Protein AF-A0A069CZQ0-F1 (afdb_monomer)

Solvent-accessible surface area (backbone atoms only — not comparable to full-atom values): 5223 Å² total; per-residue (Å²): 132,84,66,72,31,42,65,71,56,41,65,75,40,43,70,57,51,57,50,46,18,65,71,68,75,42,73,39,40,33,47,54,96,52,70,91,68,44,46,76,50,62,31,70,69,62,49,52,52,49,52,51,50,50,51,33,58,74,70,48,52,45,57,54,52,51,50,52,62,73,61,60,84,59,88,74,57,78,90,75,57,66,77,91,77,117

Structure (mmCIF, N/CA/C/O backbone):
data_AF-A0A069CZQ0-F1
#
_entry.id   AF-A0A069CZQ0-F1
#
loop_
_atom_site.group_PDB
_atom_site.id
_atom_site.type_symbol
_atom_site.label_atom_id
_atom_site.label_alt_id
_atom_site.label_comp_id
_atom_site.label_asym_id
_atom_site.label_entity_id
_atom_site.label_seq_id
_atom_site.pdbx_PDB_ins_code
_atom_site.Cartn_x
_atom_site.Cartn_y
_atom_site.Cartn_z
_atom_site.occupancy
_atom_site.B_iso_or_equiv
_atom_site.auth_seq_id
_atom_site.auth_comp_id
_atom_site.auth_asym_id
_atom_site.auth_atom_id
_atom_site.pdbx_PDB_model_num
ATOM 1 N N . MET A 1 1 ? -15.399 1.156 -5.466 1.00 43.03 1 MET A N 1
ATOM 2 C CA . MET A 1 1 ? -15.290 1.815 -4.147 1.00 43.03 1 MET A CA 1
ATOM 3 C C . MET A 1 1 ? -14.121 1.174 -3.419 1.00 43.03 1 MET A C 1
ATOM 5 O O . MET A 1 1 ? -14.111 -0.048 -3.332 1.00 43.03 1 MET A O 1
ATOM 9 N N . GLN A 1 2 ? -13.108 1.945 -3.012 1.00 55.75 2 GLN A N 1
ATOM 10 C CA . GLN A 1 2 ? -12.013 1.432 -2.175 1.00 55.75 2 GLN A CA 1
ATOM 11 C C . GLN A 1 2 ? -12.594 1.020 -0.814 1.00 55.75 2 GLN A C 1
ATOM 13 O O . GLN A 1 2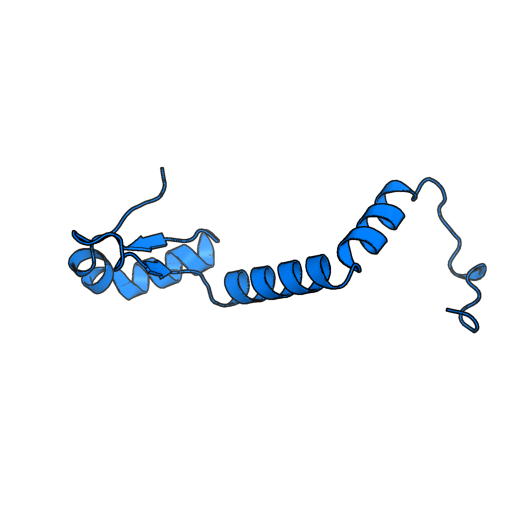 ? -13.405 1.756 -0.254 1.00 55.75 2 GLN A O 1
ATOM 18 N N . GLN A 1 3 ? -12.243 -0.167 -0.312 1.00 66.12 3 GLN A N 1
ATOM 19 C CA . GLN A 1 3 ? -12.640 -0.578 1.036 1.00 66.12 3 GLN A CA 1
ATOM 20 C C . GLN A 1 3 ? -11.792 0.192 2.050 1.00 66.12 3 GLN A C 1
ATOM 22 O O . GLN A 1 3 ? -10.576 0.015 2.102 1.00 66.12 3 GLN A O 1
ATOM 27 N N . ALA A 1 4 ? -12.442 1.048 2.836 1.00 76.00 4 ALA A N 1
ATOM 28 C CA . ALA A 1 4 ? -11.825 1.731 3.961 1.00 76.00 4 ALA A CA 1
ATOM 29 C C . ALA A 1 4 ? -12.042 0.917 5.243 1.00 76.00 4 ALA A C 1
ATOM 31 O O . ALA A 1 4 ? -13.178 0.586 5.597 1.00 76.00 4 ALA A O 1
ATOM 32 N N . PHE A 1 5 ? -10.957 0.589 5.940 1.00 90.88 5 PHE A N 1
ATOM 33 C CA . PHE A 1 5 ? -10.985 -0.142 7.205 1.00 90.88 5 PHE A CA 1
ATOM 34 C C . PHE A 1 5 ? -10.713 0.800 8.372 1.00 90.88 5 PHE A C 1
ATOM 36 O O . PHE A 1 5 ? -9.839 1.649 8.293 1.00 90.88 5 PHE A O 1
ATOM 43 N N . THR A 1 6 ? -11.379 0.610 9.509 1.00 94.88 6 THR A N 1
ATOM 44 C CA . THR A 1 6 ? -10.887 1.199 10.767 1.00 94.88 6 THR A CA 1
ATOM 45 C C . THR A 1 6 ? -9.698 0.383 11.290 1.00 94.88 6 THR A C 1
ATOM 47 O O . THR A 1 6 ? -9.624 -0.814 10.994 1.00 94.88 6 THR A O 1
ATOM 50 N N . PRO A 1 7 ? -8.808 0.930 12.141 1.00 95.06 7 PRO A N 1
ATOM 51 C CA . PRO A 1 7 ? -7.682 0.170 12.697 1.00 95.06 7 PRO A CA 1
ATOM 52 C C . PRO A 1 7 ? -8.115 -1.101 13.430 1.00 95.06 7 PRO A C 1
ATOM 54 O O . PRO A 1 7 ? -7.463 -2.140 13.346 1.00 95.06 7 PRO A O 1
ATOM 57 N N . SER A 1 8 ? -9.254 -1.041 14.127 1.00 94.94 8 SER A N 1
ATOM 58 C CA . SER A 1 8 ? -9.798 -2.194 14.849 1.00 94.94 8 SER A CA 1
ATOM 59 C C . SER A 1 8 ? -10.235 -3.309 13.900 1.00 94.94 8 SER A C 1
ATOM 61 O O . SER A 1 8 ? -9.927 -4.474 14.152 1.00 94.94 8 SER A O 1
ATOM 63 N N . ASN A 1 9 ? -10.906 -2.953 12.800 1.00 94.38 9 ASN A N 1
ATOM 64 C CA . ASN A 1 9 ? -11.324 -3.906 11.775 1.00 94.38 9 ASN A CA 1
ATOM 65 C C . ASN A 1 9 ? -10.105 -4.463 11.016 1.00 94.38 9 ASN A C 1
ATOM 67 O O . ASN A 1 9 ? -9.972 -5.677 10.865 1.00 94.38 9 ASN A O 1
ATOM 71 N N . ALA A 1 10 ? -9.160 -3.596 10.643 1.00 95.06 10 ALA A N 1
ATOM 72 C CA . ALA A 1 10 ? -7.928 -3.996 9.973 1.00 95.06 10 ALA A CA 1
ATOM 73 C C . ALA A 1 10 ? -7.112 -4.990 10.807 1.00 95.06 10 ALA A C 1
ATOM 75 O O . ALA A 1 10 ? -6.655 -6.004 10.290 1.00 95.06 10 ALA A O 1
ATOM 76 N N . ARG A 1 11 ? -6.993 -4.759 12.121 1.00 95.94 11 ARG A N 1
ATOM 77 C CA . ARG A 1 11 ? -6.324 -5.688 13.041 1.00 95.94 11 ARG A CA 1
ATOM 78 C C . ARG A 1 11 ? -7.002 -7.059 13.072 1.00 95.94 11 ARG A C 1
ATOM 80 O O . ARG A 1 11 ? -6.313 -8.073 13.086 1.00 95.94 11 ARG A O 1
ATOM 87 N N . GLN A 1 12 ? -8.336 -7.098 13.099 1.00 97.06 12 GLN A N 1
ATOM 88 C CA . GLN A 1 12 ? -9.088 -8.355 13.131 1.00 97.06 12 GLN A CA 1
ATOM 89 C C . GLN A 1 12 ? -8.941 -9.152 11.827 1.00 97.06 12 GLN A C 1
ATOM 91 O O . GLN A 1 12 ? -8.914 -10.379 11.864 1.00 97.06 12 GLN A O 1
ATOM 96 N N . ASN A 1 13 ? -8.799 -8.459 10.696 1.00 95.50 13 ASN A N 1
ATOM 97 C CA . ASN A 1 13 ? -8.759 -9.052 9.359 1.00 95.50 13 ASN A CA 1
ATOM 98 C C . ASN A 1 13 ? -7.374 -8.973 8.695 1.00 95.50 13 ASN A C 1
ATOM 100 O O . ASN A 1 13 ? -7.266 -9.100 7.478 1.00 95.50 13 ASN A O 1
ATOM 104 N N . PHE A 1 14 ? -6.303 -8.786 9.473 1.00 96.19 14 PHE A N 1
ATOM 105 C CA . PHE A 1 14 ? -4.991 -8.405 8.939 1.00 96.19 14 PHE A CA 1
ATOM 106 C C . PHE A 1 14 ? -4.448 -9.383 7.887 1.00 96.19 14 PHE A C 1
ATOM 108 O O . PHE A 1 14 ? -4.006 -8.969 6.820 1.00 96.19 14 PHE A O 1
ATOM 115 N N . PHE A 1 15 ? -4.544 -10.693 8.130 1.00 96.75 15 PHE A N 1
ATOM 116 C CA . PHE A 1 15 ? -4.079 -11.697 7.165 1.00 96.75 15 PHE A CA 1
ATOM 117 C C . PHE A 1 15 ? -4.924 -11.755 5.887 1.00 96.75 15 PHE A C 1
ATOM 119 O O . PHE A 1 15 ? -4.380 -12.024 4.818 1.00 96.75 15 PHE A O 1
ATOM 126 N N . ALA A 1 16 ? -6.230 -11.490 5.980 1.00 95.31 16 ALA A N 1
ATOM 127 C CA . ALA A 1 16 ? -7.087 -11.396 4.802 1.00 95.31 16 ALA A CA 1
ATOM 128 C C . ALA A 1 16 ? -6.697 -10.173 3.966 1.00 95.31 16 ALA A C 1
ATOM 130 O O . ALA A 1 16 ? -6.456 -10.317 2.777 1.00 95.31 16 ALA A O 1
ATOM 131 N N . ILE A 1 17 ? -6.489 -9.022 4.613 1.00 95.06 17 ILE A N 1
ATOM 132 C CA . ILE A 1 17 ? -6.002 -7.795 3.968 1.00 95.06 17 ILE A CA 1
ATOM 133 C 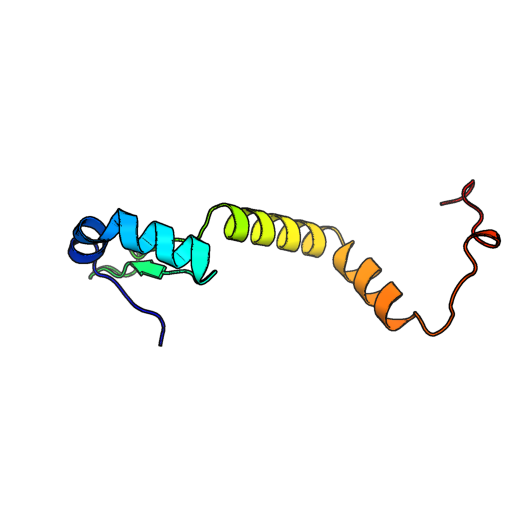C . ILE A 1 17 ? -4.688 -8.054 3.220 1.00 95.06 17 ILE A C 1
ATOM 135 O O . ILE A 1 17 ? -4.580 -7.688 2.057 1.00 95.06 17 ILE A O 1
ATOM 139 N N . LEU A 1 18 ? -3.706 -8.723 3.838 1.00 95.38 18 LEU A N 1
ATOM 140 C CA . LEU A 1 18 ? -2.435 -9.043 3.168 1.00 95.38 18 LEU A CA 1
ATOM 141 C C . LEU A 1 18 ? -2.609 -9.954 1.945 1.00 95.38 18 LEU A C 1
ATOM 143 O O . LEU A 1 18 ? -1.899 -9.802 0.952 1.00 95.38 18 LEU A O 1
ATOM 147 N N . ARG A 1 19 ? -3.528 -10.921 2.015 1.00 95.62 19 ARG A N 1
ATOM 148 C CA . ARG A 1 19 ? -3.832 -11.799 0.881 1.00 95.62 19 ARG A CA 1
ATOM 149 C C . ARG A 1 19 ? -4.532 -11.027 -0.234 1.00 95.62 19 ARG A C 1
ATOM 151 O O . ARG A 1 19 ? -4.191 -11.205 -1.399 1.00 95.62 19 ARG A O 1
ATOM 158 N N . ASP A 1 20 ? -5.486 -10.181 0.122 1.00 94.44 20 ASP A N 1
ATOM 159 C CA . ASP A 1 20 ? -6.287 -9.422 -0.829 1.00 94.44 20 ASP A CA 1
ATOM 160 C C . ASP A 1 20 ? -5.413 -8.379 -1.546 1.00 94.44 20 ASP A C 1
ATOM 162 O O . ASP A 1 20 ? -5.464 -8.293 -2.768 1.00 94.44 20 ASP A O 1
ATOM 166 N N . THR A 1 21 ? -4.503 -7.681 -0.848 1.00 94.44 21 THR A N 1
ATOM 167 C CA . THR A 1 21 ? -3.539 -6.785 -1.521 1.00 94.44 21 THR A CA 1
ATOM 168 C C . THR A 1 21 ? -2.601 -7.539 -2.460 1.00 94.44 21 THR A C 1
ATOM 170 O O . THR A 1 21 ? -2.267 -7.024 -3.520 1.00 94.44 21 THR A O 1
ATOM 173 N N . ALA A 1 22 ? -2.195 -8.763 -2.109 1.00 94.50 22 ALA A N 1
ATOM 174 C CA . ALA A 1 22 ? -1.317 -9.588 -2.938 1.00 94.50 22 ALA A CA 1
ATOM 175 C C . ALA A 1 22 ? -1.996 -10.200 -4.175 1.00 94.50 22 ALA A C 1
ATOM 177 O O . ALA A 1 22 ? -1.297 -10.582 -5.108 1.00 94.50 22 ALA A O 1
ATOM 178 N N . THR A 1 23 ? -3.320 -10.364 -4.156 1.00 95.31 23 THR A N 1
ATOM 179 C CA . THR A 1 23 ? -4.077 -11.050 -5.220 1.00 95.31 23 THR A CA 1
ATOM 180 C C . THR A 1 23 ? -4.826 -10.076 -6.114 1.00 95.31 23 THR A C 1
ATOM 182 O O . THR A 1 23 ? -4.831 -10.235 -7.330 1.00 95.31 23 THR A O 1
ATOM 185 N N . GLU A 1 24 ? -5.417 -9.040 -5.525 1.00 94.69 24 GLU A N 1
ATOM 186 C CA . GLU A 1 24 ? -6.166 -8.019 -6.253 1.00 94.69 24 GLU A CA 1
ATOM 187 C C . GLU A 1 24 ? -5.269 -6.890 -6.775 1.00 94.69 24 GLU A C 1
ATOM 189 O O . GLU A 1 24 ? -5.748 -6.065 -7.554 1.00 94.69 24 GLU A O 1
ATOM 194 N N . HIS A 1 25 ? -4.002 -6.828 -6.337 1.00 93.12 25 HIS A N 1
ATOM 195 C CA . HIS A 1 25 ? -3.048 -5.754 -6.650 1.00 93.12 25 HIS A CA 1
ATOM 196 C C . HIS A 1 25 ? -3.633 -4.358 -6.390 1.00 93.12 25 HIS A C 1
ATOM 198 O O . HIS A 1 25 ? -3.498 -3.421 -7.180 1.00 93.12 25 HIS A O 1
ATOM 204 N N . ARG A 1 26 ? -4.375 -4.231 -5.282 1.00 91.25 26 ARG A N 1
ATOM 205 C CA . ARG A 1 26 ? -5.064 -2.998 -4.892 1.00 91.25 26 ARG A CA 1
ATOM 206 C C . ARG A 1 26 ? -4.651 -2.572 -3.488 1.00 91.25 26 ARG A C 1
ATOM 208 O O . ARG A 1 26 ? -4.727 -3.390 -2.570 1.00 91.25 26 ARG A O 1
ATOM 215 N N . PRO A 1 27 ? -4.289 -1.292 -3.294 1.00 94.19 27 PRO A N 1
ATOM 216 C CA . PRO A 1 27 ? -4.063 -0.739 -1.968 1.00 94.19 27 PRO A CA 1
ATOM 217 C C . PRO A 1 27 ? -5.333 -0.786 -1.117 1.00 94.19 27 PRO A C 1
ATOM 219 O O . PRO A 1 27 ? -6.438 -0.553 -1.617 1.00 94.19 27 PRO A O 1
ATOM 222 N N . ILE A 1 28 ? -5.161 -1.011 0.183 1.00 94.75 28 ILE A N 1
ATOM 223 C CA . ILE A 1 28 ? -6.228 -0.903 1.181 1.00 94.75 28 ILE A CA 1
ATOM 224 C C . ILE A 1 28 ? -5.929 0.285 2.093 1.00 94.75 28 ILE A C 1
ATOM 226 O O . ILE A 1 28 ? -4.802 0.438 2.562 1.00 94.75 28 ILE A O 1
ATOM 230 N N . ILE A 1 29 ? -6.942 1.113 2.354 1.00 95.56 29 ILE A N 1
ATOM 231 C CA . ILE A 1 29 ? -6.817 2.307 3.196 1.00 95.56 29 ILE A CA 1
ATOM 232 C C . ILE A 1 29 ? -7.364 1.993 4.588 1.00 95.56 29 ILE A C 1
ATOM 234 O O . ILE A 1 29 ? -8.500 1.539 4.742 1.00 95.56 29 ILE A O 1
ATOM 238 N N . ILE A 1 30 ? -6.552 2.251 5.607 1.00 95.69 30 ILE A N 1
ATOM 239 C CA . ILE A 1 30 ? -6.951 2.249 7.008 1.00 95.69 30 ILE A CA 1
ATOM 240 C C . ILE A 1 30 ? -7.225 3.693 7.408 1.00 95.69 30 ILE A C 1
ATOM 242 O O . ILE A 1 30 ? -6.302 4.498 7.432 1.00 95.69 30 ILE A O 1
ATOM 246 N N . GLN A 1 31 ? -8.476 3.992 7.740 1.00 95.88 31 GLN A N 1
ATOM 247 C CA . GLN A 1 31 ? -8.931 5.326 8.111 1.00 95.88 31 GLN A CA 1
ATOM 248 C C . GLN A 1 31 ? -9.198 5.447 9.605 1.00 95.88 31 GLN A C 1
ATOM 250 O O . GLN A 1 31 ? -9.782 4.552 10.230 1.00 95.88 31 GLN A O 1
ATOM 255 N N . GLN A 1 32 ? -8.810 6.579 10.177 1.00 93.06 32 GLN A N 1
ATOM 256 C CA . GLN A 1 32 ? -9.006 6.900 11.583 1.00 93.06 32 GLN A CA 1
ATOM 257 C C . GLN A 1 32 ? -9.889 8.137 11.762 1.00 93.06 32 GLN A C 1
ATOM 259 O O . GLN A 1 32 ? -10.409 8.714 10.815 1.00 93.06 32 GLN A O 1
ATOM 264 N N . LYS A 1 33 ? -10.117 8.522 13.024 1.00 92.44 33 LYS A N 1
ATOM 265 C CA . LYS A 1 33 ? -10.774 9.802 13.332 1.00 92.44 33 LYS A CA 1
ATOM 266 C C . LYS A 1 33 ? -9.873 10.995 13.014 1.00 92.44 33 LYS A C 1
ATOM 268 O O . LYS A 1 33 ? -10.388 12.052 12.677 1.00 92.44 33 LYS A O 1
ATOM 273 N N . ASP A 1 34 ? -8.568 10.820 13.200 1.00 94.25 34 ASP A N 1
ATOM 274 C CA . ASP A 1 34 ? -7.543 11.780 12.808 1.00 94.25 34 ASP A CA 1
ATOM 275 C C . ASP A 1 34 ? -6.971 11.327 11.465 1.00 94.25 34 ASP A C 1
ATOM 277 O O . ASP A 1 34 ? -6.302 10.297 11.400 1.00 94.25 34 ASP A O 1
ATOM 281 N N . GLU A 1 35 ? -7.264 12.080 10.409 1.00 92.50 35 GLU A N 1
ATOM 282 C CA . GLU A 1 35 ? -6.836 11.785 9.036 1.00 92.50 35 GLU A CA 1
ATOM 283 C C . GLU A 1 35 ? -5.308 11.738 8.881 1.00 92.50 35 G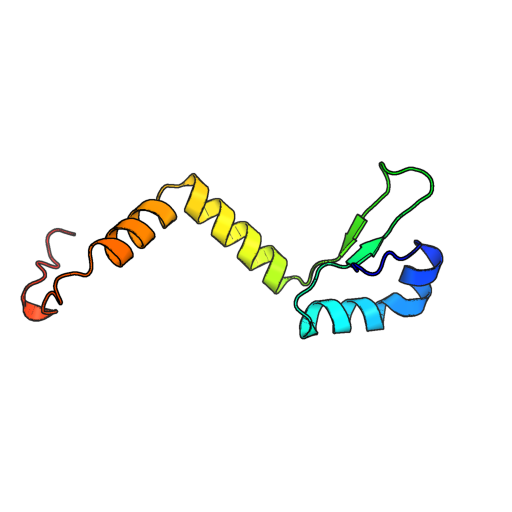LU A C 1
ATOM 285 O O . GLU A 1 35 ? -4.796 11.056 7.998 1.00 92.50 35 GLU A O 1
ATOM 290 N N . ASN A 1 36 ? -4.553 12.386 9.779 1.00 95.00 36 ASN A N 1
ATOM 291 C CA . ASN A 1 36 ? -3.088 12.323 9.773 1.00 95.00 36 ASN A CA 1
ATOM 292 C C . ASN A 1 36 ? -2.551 10.947 10.197 1.00 95.00 36 ASN A C 1
ATOM 294 O O . ASN A 1 36 ? -1.357 10.679 10.060 1.00 95.00 36 ASN A O 1
ATOM 298 N N . LEU A 1 37 ? -3.416 10.092 10.747 1.00 94.31 37 LEU A N 1
ATOM 299 C CA . LEU A 1 37 ? -3.106 8.724 11.156 1.00 94.31 37 LEU A CA 1
ATOM 300 C C . LEU A 1 37 ? -3.677 7.681 10.186 1.00 94.31 37 LEU A C 1
ATOM 302 O O . LEU A 1 37 ? -3.640 6.479 10.487 1.00 94.31 37 LEU A O 1
ATOM 306 N N . ASP A 1 38 ? -4.212 8.119 9.046 1.00 95.38 38 ASP A N 1
ATOM 307 C CA . ASP A 1 38 ? -4.595 7.220 7.970 1.00 95.38 38 ASP A CA 1
ATOM 308 C C . ASP A 1 38 ? -3.349 6.522 7.413 1.00 95.38 38 ASP A C 1
ATOM 310 O O . ASP A 1 38 ? -2.257 7.085 7.325 1.00 95.38 38 ASP A O 1
ATOM 314 N N . ALA A 1 39 ? -3.507 5.256 7.045 1.00 95.06 39 ALA A N 1
ATOM 315 C CA . ALA A 1 39 ? -2.420 4.443 6.525 1.00 95.06 39 ALA A CA 1
ATOM 316 C C . ALA A 1 39 ? -2.871 3.675 5.288 1.00 95.06 39 ALA A C 1
ATOM 318 O O . ALA A 1 39 ? -4.035 3.299 5.158 1.00 95.06 39 ALA A O 1
ATOM 319 N N . VAL A 1 40 ? -1.929 3.387 4.395 1.00 95.75 40 VAL A N 1
ATOM 320 C CA . VAL A 1 40 ? -2.173 2.558 3.214 1.00 95.75 40 VAL A CA 1
ATOM 321 C C . VAL A 1 40 ? -1.359 1.280 3.337 1.00 95.75 40 VAL A C 1
ATOM 323 O O . VAL A 1 40 ? -0.163 1.319 3.617 1.00 95.75 40 VAL A O 1
ATOM 326 N N . ILE A 1 41 ? -2.008 0.138 3.124 1.00 95.62 41 ILE A N 1
ATOM 327 C CA . ILE A 1 41 ? -1.341 -1.157 3.002 1.00 95.62 41 ILE A CA 1
ATOM 328 C C . ILE A 1 41 ? -1.275 -1.509 1.522 1.00 95.62 41 ILE A C 1
ATOM 330 O O . ILE A 1 41 ? -2.299 -1.574 0.841 1.00 95.62 41 ILE A O 1
ATOM 334 N N . ILE A 1 42 ? -0.060 -1.761 1.046 1.00 96.38 42 ILE A N 1
ATOM 335 C CA . ILE A 1 42 ? 0.247 -2.157 -0.329 1.00 96.38 42 ILE A CA 1
ATOM 336 C C . ILE A 1 42 ? 1.021 -3.473 -0.265 1.00 96.38 42 ILE A C 1
ATOM 338 O O . ILE A 1 42 ? 1.772 -3.716 0.685 1.00 96.38 42 ILE A O 1
ATOM 342 N N . ASN A 1 43 ? 0.831 -4.347 -1.254 1.00 97.31 43 ASN A N 1
ATOM 343 C CA . ASN A 1 43 ? 1.700 -5.506 -1.388 1.00 97.31 43 ASN A CA 1
ATOM 344 C C . ASN A 1 43 ? 3.146 -5.049 -1.628 1.00 97.31 43 ASN A C 1
ATOM 346 O O . ASN A 1 43 ? 3.392 -4.116 -2.387 1.00 97.31 43 ASN A O 1
ATOM 350 N N . ARG A 1 44 ? 4.118 -5.736 -1.024 1.00 97.31 44 ARG A N 1
ATOM 351 C CA . ARG A 1 44 ? 5.532 -5.374 -1.168 1.00 97.31 44 ARG A CA 1
ATOM 352 C C . ARG A 1 44 ? 5.985 -5.284 -2.632 1.00 97.31 44 ARG A C 1
ATOM 354 O O . ARG A 1 44 ? 6.692 -4.343 -2.962 1.00 97.31 44 ARG A O 1
ATOM 361 N N . LYS A 1 45 ? 5.584 -6.228 -3.489 1.00 97.00 45 LYS A N 1
ATOM 362 C CA . LYS A 1 45 ? 5.998 -6.236 -4.901 1.00 97.00 45 LYS A CA 1
ATOM 363 C C . LYS A 1 45 ? 5.427 -5.046 -5.663 1.00 97.00 45 LYS A C 1
ATOM 365 O O . LYS A 1 45 ? 6.132 -4.440 -6.456 1.00 97.00 45 LYS A O 1
ATOM 370 N N . ASP A 1 46 ? 4.170 -4.702 -5.393 1.00 96.88 46 ASP A N 1
ATOM 371 C CA . ASP A 1 46 ? 3.526 -3.546 -6.019 1.00 96.88 46 ASP A CA 1
ATOM 372 C C . ASP A 1 46 ? 4.186 -2.237 -5.552 1.00 96.88 46 ASP A C 1
ATOM 374 O O . ASP A 1 46 ? 4.396 -1.336 -6.357 1.00 96.88 46 ASP A O 1
ATOM 378 N N . TYR A 1 47 ? 4.573 -2.148 -4.272 1.00 97.00 47 TYR A N 1
ATOM 379 C CA . TYR A 1 47 ? 5.347 -1.018 -3.747 1.00 97.00 47 TYR A CA 1
ATOM 380 C C . TYR A 1 47 ? 6.725 -0.904 -4.419 1.00 97.00 47 TYR A C 1
ATOM 382 O O . TYR A 1 47 ? 7.089 0.170 -4.882 1.00 97.00 47 TYR A O 1
ATOM 390 N N . GLU A 1 48 ? 7.472 -2.007 -4.525 1.00 97.25 48 GLU A N 1
ATOM 391 C CA . GLU A 1 48 ? 8.775 -2.030 -5.208 1.00 97.25 48 GLU A CA 1
ATOM 392 C C . GLU A 1 48 ? 8.643 -1.611 -6.683 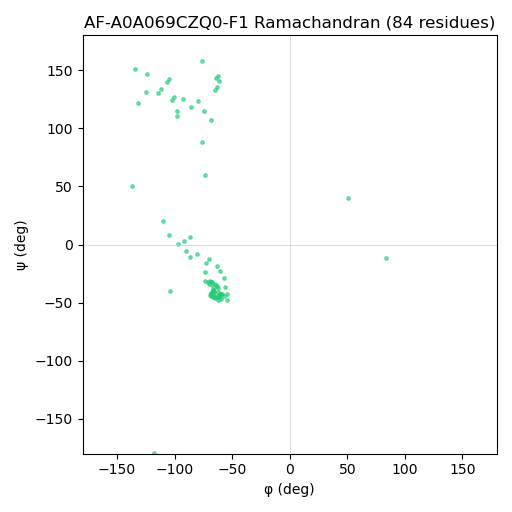1.00 97.25 48 GLU A C 1
ATOM 394 O O . GLU A 1 48 ? 9.411 -0.776 -7.150 1.00 97.25 48 GLU A O 1
ATOM 399 N N . ALA A 1 49 ? 7.616 -2.088 -7.393 1.00 95.81 49 ALA A N 1
ATOM 400 C CA . ALA A 1 49 ? 7.356 -1.690 -8.777 1.00 95.81 49 ALA A CA 1
ATOM 401 C C . ALA A 1 49 ? 7.004 -0.195 -8.919 1.00 95.81 49 ALA A C 1
ATOM 403 O O . ALA A 1 49 ? 7.387 0.450 -9.900 1.00 95.81 49 ALA A O 1
ATOM 404 N N . MET A 1 50 ? 6.284 0.379 -7.946 1.00 94.31 50 MET A N 1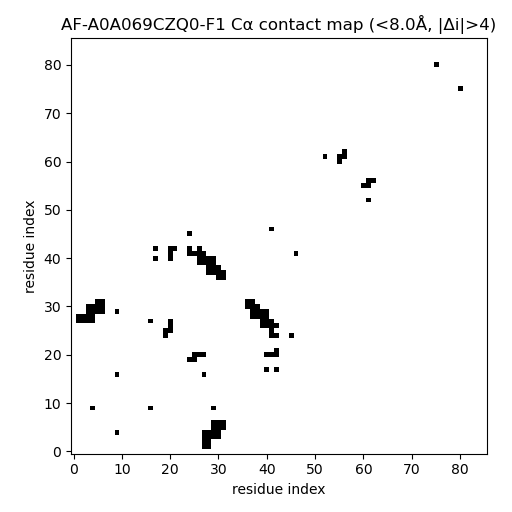
ATOM 405 C CA . MET A 1 50 ? 6.011 1.820 -7.904 1.00 94.31 50 MET A CA 1
ATOM 406 C C . MET A 1 50 ? 7.298 2.627 -7.716 1.00 94.31 50 MET A C 1
ATOM 408 O O . MET A 1 50 ? 7.510 3.600 -8.439 1.00 94.31 50 MET A O 1
ATOM 412 N N . GLU A 1 51 ? 8.167 2.210 -6.794 1.00 95.38 51 GLU A N 1
ATOM 413 C CA . GLU A 1 51 ? 9.470 2.844 -6.558 1.00 95.38 51 GLU A CA 1
ATOM 414 C C . GLU A 1 51 ? 10.365 2.777 -7.803 1.00 95.38 51 GLU A C 1
ATOM 416 O O . GLU A 1 51 ? 10.931 3.791 -8.211 1.00 95.38 51 GLU A O 1
ATOM 421 N N . GLU A 1 52 ? 10.441 1.616 -8.461 1.00 91.44 52 GLU A N 1
ATOM 422 C CA . GLU A 1 52 ? 11.176 1.445 -9.721 1.00 91.44 52 GLU A CA 1
ATOM 423 C C . GLU A 1 52 ? 10.639 2.370 -10.816 1.00 91.44 52 GLU A C 1
ATOM 425 O O . GLU A 1 52 ? 11.404 3.073 -11.475 1.00 91.44 52 GLU A O 1
ATOM 430 N N . THR A 1 53 ? 9.315 2.425 -10.981 1.00 91.25 53 THR A N 1
ATOM 431 C CA . THR A 1 53 ? 8.681 3.299 -11.975 1.00 91.25 53 THR A CA 1
ATOM 432 C C . THR A 1 53 ? 8.994 4.768 -11.693 1.00 91.25 53 THR A C 1
ATOM 434 O O . THR A 1 53 ? 9.357 5.504 -12.609 1.00 91.25 53 THR A O 1
ATOM 437 N N . MET A 1 54 ? 8.909 5.206 -10.433 1.00 91.00 54 MET A N 1
ATOM 438 C CA . MET A 1 54 ? 9.273 6.572 -10.051 1.00 91.00 54 MET A CA 1
ATOM 439 C C . MET A 1 54 ? 10.751 6.862 -10.325 1.00 91.00 54 MET A C 1
ATOM 441 O O . MET A 1 54 ? 11.069 7.933 -10.842 1.00 91.00 54 MET A O 1
ATOM 445 N N . ALA A 1 55 ? 11.646 5.912 -10.055 1.00 89.50 55 ALA A N 1
ATOM 446 C CA . ALA A 1 55 ? 13.065 6.057 -10.360 1.00 89.50 55 ALA A CA 1
ATOM 447 C C . ALA A 1 55 ? 13.314 6.226 -11.872 1.00 89.50 55 ALA A C 1
ATOM 449 O O . ALA A 1 55 ? 14.035 7.144 -12.270 1.00 89.50 55 ALA A O 1
ATOM 450 N N . LEU A 1 56 ? 12.661 5.411 -12.709 1.00 87.12 56 LEU A N 1
ATOM 451 C CA . LEU A 1 56 ? 12.729 5.505 -14.175 1.00 87.12 56 LEU A CA 1
ATOM 452 C C . LEU A 1 56 ? 12.132 6.813 -14.718 1.00 87.12 56 LEU A C 1
ATOM 454 O O . LEU A 1 56 ? 12.600 7.354 -15.718 1.00 87.12 56 LEU A O 1
ATOM 458 N N . MET A 1 57 ? 11.090 7.340 -14.073 1.00 82.88 57 MET A N 1
ATOM 459 C CA . MET A 1 57 ? 10.523 8.643 -14.429 1.00 82.88 57 MET A CA 1
ATOM 460 C C . MET A 1 57 ? 11.474 9.793 -14.098 1.00 82.88 57 MET A C 1
ATOM 462 O O . MET A 1 57 ? 11.574 10.746 -14.872 1.00 82.88 57 MET A O 1
ATOM 466 N N . MET A 1 58 ? 12.135 9.728 -12.939 1.00 81.56 58 MET A N 1
ATOM 467 C CA . MET A 1 58 ? 13.023 10.787 -12.455 1.00 81.56 58 MET A CA 1
ATOM 468 C C . MET A 1 58 ? 14.347 10.846 -13.216 1.00 81.56 58 MET A C 1
ATOM 470 O O . MET A 1 58 ? 14.917 11.926 -13.350 1.00 81.56 58 MET A O 1
ATOM 474 N N . ASN A 1 59 ? 14.847 9.711 -13.704 1.00 80.94 59 ASN A N 1
ATOM 475 C CA . ASN A 1 59 ? 16.139 9.637 -14.382 1.00 80.94 59 ASN A CA 1
ATOM 476 C C . ASN A 1 59 ? 16.064 9.815 -15.913 1.00 80.94 59 ASN A C 1
ATOM 478 O O . ASN A 1 59 ? 17.095 9.719 -16.574 1.00 80.94 59 ASN A O 1
ATOM 482 N N . GLY A 1 60 ? 14.877 10.074 -16.474 1.00 73.06 60 GLY A N 1
ATOM 483 C CA . GLY A 1 60 ? 14.687 10.289 -17.913 1.00 73.06 60 GLY A CA 1
ATOM 484 C C . GLY A 1 60 ? 14.536 9.007 -18.744 1.00 73.06 60 GLY A C 1
ATOM 485 O O . GLY A 1 60 ? 14.124 9.070 -19.901 1.00 73.06 60 GLY A O 1
ATOM 486 N N . GLN A 1 61 ? 14.825 7.834 -18.172 1.00 75.62 61 GLN A N 1
ATOM 487 C CA . GLN A 1 61 ? 14.853 6.574 -18.920 1.00 75.62 61 GLN A CA 1
ATOM 488 C C . GLN A 1 61 ? 13.463 6.130 -19.375 1.00 75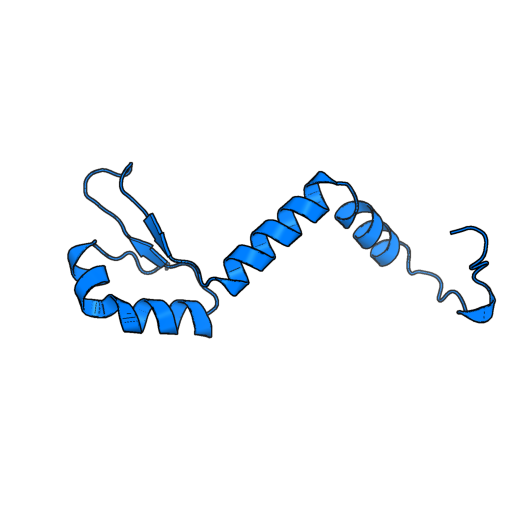.62 61 GLN A C 1
ATOM 490 O O . GLN A 1 61 ? 13.336 5.502 -20.427 1.00 75.62 61 GLN A O 1
ATOM 495 N N . LEU A 1 62 ? 12.411 6.450 -18.612 1.00 75.56 62 LEU A N 1
ATOM 496 C CA . LEU A 1 62 ? 11.048 6.127 -19.030 1.00 75.56 62 LEU A CA 1
ATOM 497 C C . LEU A 1 62 ? 10.643 6.933 -20.272 1.00 75.56 62 LEU A C 1
ATOM 499 O O . LEU A 1 62 ? 9.988 6.399 -21.162 1.00 75.56 62 LEU A O 1
ATOM 503 N N . GLN A 1 63 ? 11.039 8.204 -20.346 1.00 75.50 63 GLN A N 1
ATOM 504 C CA . GLN A 1 63 ? 10.758 9.082 -21.478 1.00 75.50 63 GLN A CA 1
ATOM 505 C C . GLN A 1 63 ? 11.468 8.571 -22.736 1.00 75.50 63 GLN A C 1
ATOM 507 O O . GLN A 1 63 ? 10.809 8.399 -23.758 1.00 75.50 63 GLN A O 1
ATOM 512 N N . ASP A 1 64 ? 12.749 8.209 -22.632 1.00 76.31 64 ASP A N 1
ATOM 513 C CA . ASP A 1 64 ? 13.518 7.629 -23.740 1.00 76.31 64 ASP A CA 1
ATOM 514 C C . ASP A 1 64 ? 12.910 6.305 -24.237 1.00 76.31 64 ASP A C 1
ATOM 516 O O . ASP A 1 64 ? 12.811 6.064 -25.443 1.00 76.31 64 ASP A O 1
ATOM 520 N N . ALA A 1 65 ? 12.474 5.435 -23.319 1.00 72.44 65 ALA A N 1
ATOM 521 C CA . ALA A 1 65 ? 11.823 4.173 -23.665 1.00 72.44 65 ALA A CA 1
ATOM 522 C C . ALA A 1 65 ? 10.483 4.395 -24.392 1.00 72.44 65 ALA A C 1
ATOM 524 O O . ALA A 1 65 ? 10.231 3.767 -25.421 1.00 72.44 65 ALA A O 1
ATOM 525 N N . LEU A 1 66 ? 9.654 5.321 -23.901 1.00 75.38 66 LEU A N 1
ATOM 526 C CA . LEU A 1 66 ? 8.372 5.683 -24.517 1.00 75.38 66 LEU A CA 1
ATOM 527 C C . LEU A 1 66 ? 8.551 6.385 -25.872 1.00 75.38 66 LEU A C 1
ATOM 529 O O . LEU A 1 66 ? 7.740 6.196 -26.780 1.00 75.38 66 LEU A O 1
ATOM 533 N N . GLU A 1 67 ? 9.594 7.199 -26.038 1.00 74.62 67 GLU A N 1
ATOM 534 C CA . GLU A 1 67 ? 9.929 7.822 -27.322 1.00 74.62 67 GLU A CA 1
ATOM 535 C C . GLU A 1 67 ? 10.369 6.784 -28.353 1.00 74.62 67 GLU A C 1
ATOM 537 O O . GLU A 1 67 ? 9.944 6.853 -29.506 1.00 74.62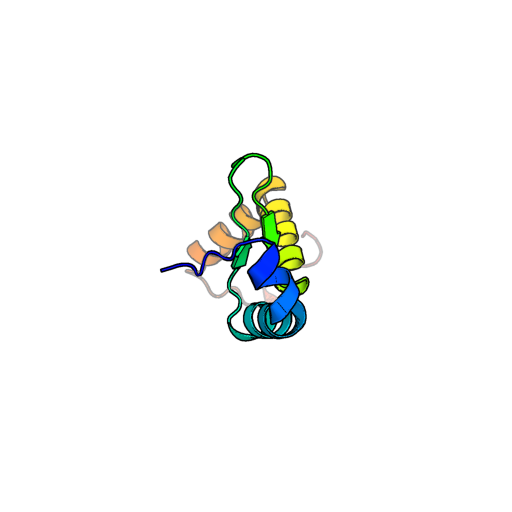 67 GLU A O 1
ATOM 542 N N . ARG A 1 68 ? 11.156 5.781 -27.950 1.00 70.88 68 ARG A N 1
ATOM 543 C CA . ARG A 1 68 ? 11.533 4.654 -28.818 1.00 70.88 68 ARG A CA 1
ATOM 544 C C . ARG A 1 68 ? 10.332 3.783 -29.189 1.00 70.88 68 ARG A C 1
ATOM 546 O O . ARG A 1 68 ?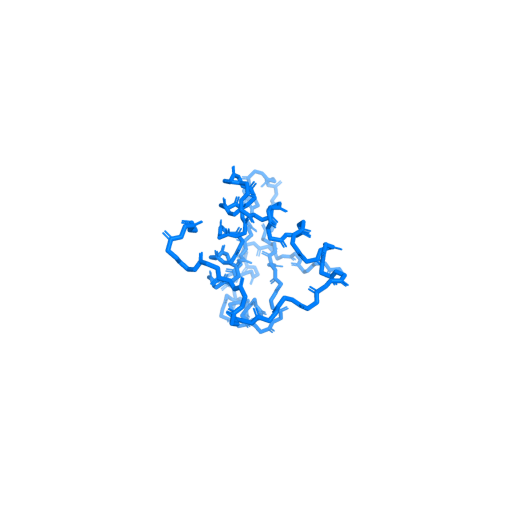 10.225 3.392 -30.346 1.00 70.88 68 ARG A O 1
ATOM 553 N N . GLU A 1 69 ? 9.414 3.534 -28.254 1.00 72.19 69 GLU A N 1
ATOM 554 C CA . GLU A 1 69 ? 8.149 2.834 -28.528 1.00 72.19 69 GLU A CA 1
ATOM 555 C C . GLU A 1 69 ? 7.288 3.608 -29.540 1.00 72.19 69 GLU A C 1
ATOM 557 O O . GLU A 1 69 ? 6.775 3.039 -30.496 1.00 72.19 69 GLU A O 1
ATOM 562 N N . LYS A 1 70 ? 7.156 4.931 -29.391 1.00 69.00 70 LYS A N 1
ATOM 563 C CA . LYS A 1 70 ? 6.376 5.753 -30.333 1.00 69.00 70 LYS A CA 1
ATOM 564 C C . LYS A 1 70 ? 7.046 5.906 -31.698 1.00 69.00 70 LYS A C 1
ATOM 566 O O . LYS A 1 70 ? 6.349 6.006 -32.706 1.00 69.00 70 LYS A O 1
ATOM 571 N N . ASN A 1 71 ? 8.376 5.925 -31.732 1.00 60.88 71 ASN A N 1
ATOM 572 C CA . ASN A 1 71 ? 9.171 6.031 -32.953 1.00 60.88 71 ASN A CA 1
ATOM 573 C C . ASN A 1 71 ? 9.458 4.672 -33.610 1.00 60.88 71 ASN A C 1
ATOM 575 O O . ASN A 1 71 ? 10.179 4.635 -34.610 1.00 60.88 71 ASN A O 1
ATOM 579 N N . SER A 1 72 ? 8.876 3.563 -33.131 1.00 55.84 72 SER A N 1
ATOM 580 C CA . SER A 1 72 ? 8.967 2.255 -33.788 1.00 55.84 72 SER A CA 1
ATOM 581 C C . SER A 1 72 ? 8.085 2.201 -35.048 1.00 55.84 72 SER A C 1
ATOM 583 O O . SER A 1 72 ? 7.161 1.400 -35.168 1.00 55.84 72 SER A O 1
ATOM 585 N N . VAL A 1 73 ? 8.357 3.091 -36.003 1.00 55.16 73 VAL A N 1
ATOM 586 C CA . VAL A 1 73 ? 7.852 3.030 -37.382 1.00 55.16 73 VAL A CA 1
ATOM 587 C C . VAL A 1 73 ? 8.815 2.246 -38.284 1.00 55.16 73 VAL A C 1
ATOM 589 O O . VAL A 1 73 ? 8.502 1.976 -39.439 1.00 55.16 73 VAL A O 1
ATOM 592 N N . GLY A 1 74 ? 9.979 1.847 -37.765 1.00 56.88 74 GLY A N 1
ATOM 593 C CA . GLY A 1 74 ? 10.963 1.036 -38.470 1.00 56.88 74 GLY A CA 1
ATOM 594 C C . GLY A 1 74 ? 11.412 -0.126 -37.600 1.00 56.88 74 GLY A C 1
ATOM 595 O O . GLY A 1 74 ? 11.912 0.072 -36.498 1.00 56.88 74 GLY A O 1
ATOM 596 N N . VAL A 1 75 ? 11.228 -1.346 -38.097 1.00 57.22 75 VAL A N 1
ATOM 597 C CA . VAL A 1 75 ? 11.933 -2.515 -37.575 1.00 57.22 75 VAL A CA 1
ATOM 598 C C . VAL A 1 75 ? 13.402 -2.318 -37.951 1.00 57.22 75 VAL A C 1
ATOM 600 O O . VAL A 1 75 ? 13.738 -2.405 -39.129 1.00 57.22 75 VAL A O 1
ATOM 603 N N . THR A 1 76 ? 14.266 -1.992 -36.993 1.00 59.97 76 THR A N 1
ATOM 604 C CA . THR A 1 76 ? 15.716 -2.003 -37.232 1.00 59.97 76 THR A CA 1
ATOM 605 C C . THR A 1 76 ? 16.188 -3.446 -37.129 1.00 59.97 76 THR A C 1
ATOM 607 O O . THR A 1 76 ? 15.925 -4.112 -36.125 1.00 59.97 76 THR A O 1
ATOM 610 N N . ASN A 1 77 ? 16.835 -3.953 -38.178 1.00 63.50 77 ASN A N 1
ATOM 611 C CA . ASN A 1 77 ? 17.437 -5.278 -38.140 1.00 63.50 77 ASN A CA 1
ATOM 612 C C . ASN A 1 77 ? 18.545 -5.290 -37.072 1.00 63.50 77 ASN A C 1
ATOM 614 O O . ASN A 1 77 ? 19.339 -4.357 -36.998 1.00 63.50 77 ASN A O 1
ATOM 618 N N . ILE A 1 78 ? 18.595 -6.337 -36.244 1.00 67.50 78 ILE A N 1
ATOM 619 C CA . ILE A 1 78 ? 19.610 -6.502 -35.187 1.00 67.50 78 ILE A CA 1
ATOM 620 C C . ILE A 1 78 ? 21.032 -6.462 -35.765 1.00 67.50 78 ILE A C 1
ATOM 622 O O . ILE A 1 78 ? 21.951 -6.003 -35.088 1.00 67.50 78 ILE A O 1
ATOM 626 N N . ASP A 1 79 ? 21.185 -6.885 -37.021 1.00 72.50 79 ASP A N 1
ATOM 627 C CA . ASP A 1 79 ? 22.457 -6.882 -37.745 1.00 72.50 79 ASP A CA 1
ATOM 628 C C . ASP A 1 79 ? 22.928 -5.474 -38.165 1.00 72.50 79 ASP A C 1
ATOM 630 O O . ASP A 1 79 ? 24.101 -5.302 -38.486 1.00 72.50 79 ASP A O 1
ATOM 634 N N . ASP A 1 80 ? 22.045 -4.467 -38.144 1.00 72.00 80 ASP A N 1
ATOM 635 C CA . ASP A 1 80 ? 22.356 -3.082 -38.535 1.00 72.00 80 ASP A CA 1
ATOM 636 C C . ASP A 1 80 ? 22.683 -2.181 -37.325 1.00 72.00 80 ASP A C 1
ATOM 638 O O . ASP A 1 80 ? 22.935 -0.984 -37.484 1.00 72.00 80 ASP A O 1
ATOM 642 N N . ILE A 1 81 ? 22.656 -2.728 -36.104 1.00 73.00 81 ILE A N 1
ATOM 643 C CA . ILE A 1 81 ? 22.987 -1.988 -34.881 1.00 73.00 81 ILE A CA 1
ATOM 644 C C . ILE A 1 81 ? 24.503 -2.044 -34.667 1.00 73.00 81 ILE A C 1
ATOM 646 O O . ILE A 1 81 ? 25.072 -3.117 -34.474 1.00 73.00 81 ILE A O 1
ATOM 650 N N . ASP A 1 82 ? 25.154 -0.879 -34.668 1.00 74.75 82 ASP A N 1
ATOM 651 C CA . ASP A 1 82 ? 26.566 -0.747 -34.300 1.00 74.75 82 ASP A CA 1
ATOM 652 C C . ASP A 1 82 ? 26.716 -0.829 -32.773 1.00 74.75 82 ASP A C 1
ATOM 654 O O . ASP A 1 82 ? 26.639 0.166 -32.051 1.00 74.75 82 ASP A O 1
ATOM 658 N N . TRP A 1 83 ? 26.871 -2.059 -32.281 1.00 77.88 83 TRP A N 1
ATOM 659 C CA . TRP A 1 83 ? 27.005 -2.372 -30.858 1.00 77.88 83 TRP A CA 1
ATOM 660 C C . TRP A 1 83 ? 28.253 -1.765 -30.208 1.00 77.88 83 TRP A C 1
ATOM 662 O O . TRP A 1 83 ? 28.288 -1.642 -28.984 1.00 77.88 83 TRP A O 1
ATOM 672 N N . ASP A 1 84 ? 29.249 -1.368 -31.003 1.00 77.00 84 ASP A N 1
ATOM 673 C CA . ASP A 1 84 ? 30.503 -0.805 -30.504 1.00 77.00 84 ASP A CA 1
ATOM 674 C C . ASP A 1 84 ? 30.380 0.687 -30.137 1.00 77.00 84 ASP A C 1
ATOM 676 O O . ASP A 1 84 ? 31.302 1.250 -29.542 1.00 77.00 84 ASP A O 1
ATOM 680 N N . ASN A 1 85 ? 29.253 1.336 -30.456 1.00 61.81 85 ASN A N 1
ATOM 681 C CA . ASN A 1 85 ? 29.051 2.771 -30.239 1.00 61.81 85 ASN A CA 1
ATOM 682 C C . ASN A 1 85 ? 27.658 3.103 -29.672 1.00 61.81 85 ASN A C 1
ATOM 684 O O . ASN A 1 85 ? 26.936 3.955 -30.202 1.00 61.81 85 ASN A O 1
ATOM 688 N N . LEU A 1 86 ? 27.290 2.392 -28.602 1.00 56.94 86 LEU A N 1
ATOM 689 C CA . LEU A 1 86 ? 26.019 2.513 -27.879 1.00 56.94 86 LEU A CA 1
ATOM 690 C C . LEU A 1 86 ? 26.166 3.259 -26.547 1.00 56.94 86 LEU A C 1
ATOM 692 O O . LEU A 1 86 ? 27.139 2.983 -25.809 1.00 56.94 86 LEU A O 1
#

Radius of gyration: 20.99 Å; Cα contacts (8 Å, |Δi|>4): 64; chains: 1; bounding box: 46×24×53 Å

Foldseek 3Di:
DADEAEPVRCVVCVVVQQVCLVPVVDKHWHDDPDRVPIDIDHHPVSVVVVVVVVVCVVVCNVVVVVVVVVPPPDDDDPVNDPPVPD

Mean predicted aligned error: 10.23 Å

pLDDT: mean 84.42, std 14.0, range [43.03, 97.31]

Sequence (86 aa):
MQQAFTPSNARQNFFAILRDTATEHRPIIIQQKDENLDAVIINRKDYEAMEETMALMMNGQLQDALEREKNSVGVTNIDDIDWDNL

InterPro domains:
  IPR006442 Type II toxin-antitoxin system, antitoxin Phd/YefM [PF02604] (5-72)
  IPR036165 YefM-like superfamily [SSF143120] (4-65)

Nearest PDB structures (foldseek):
  7v5y-assembly1_D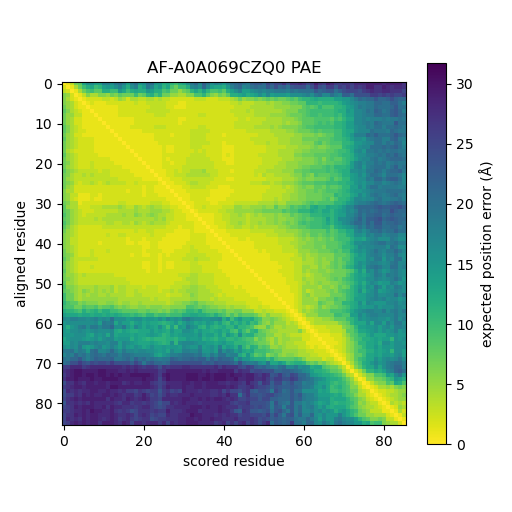  TM=8.247E-01  e=2.748E-08  Staphylococcus aureus subsp. aureus NCTC 8325
  7v5y-assembly1_A  TM=9.625E-01  e=7.342E-05  Staphylococcus aureus subsp. aureus NCTC 8325
  7v6w-assembly2_K  TM=9.212E-01  e=9.638E-05  Staphylococcus aureus subsp. aureus NCTC 8325
  7v6w-assembly2_I  TM=9.459E-01  e=1.265E-04  Staphylococcus aureus subsp. aureus NCTC 8325
  7v5y-assembly1_C  TM=9.439E-01  e=3.279E-04  Staphylococcus aureus subsp. aureus NCTC 8325

Secondary structure (DSSP, 8-state):
---EE-HHHHHHTHHHHHHHHHHH---EEE--SSGGG-EEE--HHHHHHHHHHHHHHHTSHHHHHHHHHHTTTS---GGG--GGG-

Organism: Weissella oryzae (strain DSM 25784 / JCM 18191 / LMG 30913 / SG25) (NCBI:txid1329250)